Protein AF-A0A7S1V142-F1 (afdb_monomer)

Solvent-accessible surface area (backbone atoms only — not comparable to full-atom values): 8987 Å² total; per-residue (Å²): 120,44,84,56,94,76,16,34,37,65,75,95,58,84,87,87,82,58,68,87,38,78,93,38,34,63,60,44,49,51,44,52,52,50,49,53,52,37,53,50,34,54,76,70,72,46,72,43,40,64,63,57,61,34,65,73,42,47,86,76,32,76,45,72,66,54,48,54,49,43,51,53,52,46,21,34,75,75,52,29,37,60,75,77,53,36,47,30,64,82,76,80,47,69,42,66,42,64,41,32,31,30,50,81,83,43,82,43,58,30,72,74,52,61,57,75,30,41,72,46,69,53,61,63,89,44,54,41,76,78,45,68,85,59,93,73,84,85,89,69,91,48,67,74,59,44,48,67,74,48,103

Organism: NCBI:txid210454

Sequence (151 aa):
QLYVKNRMVLGSKTTTRTFLHVKEARKAAITMRALELLHKVITTNIHITKRDLFYTDVKLFVDQSESDGVLDDLATLIGCTRSNLHVVASDKGLVVGRVQFVEDGDEIDCTRIGIGGKAIPPYTDRIENIRSDAEFILLVEKEAAYLRLAE

Foldseek 3Di:
DDDDPQAQAPVPDDDDADCPDPVCVLLNVLLVLLVVVLVVCVVVVAAEELVRSCVVCCVSNVDSCSSVVSLSVVRHVVGHDSLVSSHFYDFDDFDADFKWWAAQNDIDGRPPPALRHDTDDRNVVRIGDIDGPDPDDDDDPDPVVSSVVRD

pLDDT: mean 87.64, std 7.93, range [52.53, 97.44]

Radius of gyration: 18.93 Å; Cα contacts (8 Å, |Δi|>4): 186; chains: 1; bounding box: 46×36×51 Å

Mean predicted aligned error: 6.36 Å

Nearest PDB structures (foldseek):
  2zbk-assembly2_G  TM=8.115E-01  e=6.823E-07  Saccharolobus shibatae
  8urq-assembly1_A  TM=6.169E-01  e=4.417E-04  Saccharomyces cerevisiae S288C
  8uru-assembly1_A  TM=6.167E-01  e=1.047E-03  Saccharomyces cerevisiae S288C

Structure (mmCIF, N/CA/C/O backbone):
data_AF-A0A7S1V142-F1
#
_entry.id   AF-A0A7S1V142-F1
#
loop_
_atom_site.group_PDB
_atom_site.id
_atom_site.type_symbol
_atom_site.label_atom_id
_atom_site.label_alt_id
_atom_site.label_comp_id
_atom_site.label_asym_id
_atom_site.label_entity_id
_atom_site.label_seq_id
_atom_site.pdbx_PDB_ins_code
_atom_site.Cartn_x
_atom_site.Cartn_y
_atom_site.Cartn_z
_atom_site.occupancy
_atom_site.B_iso_or_equiv
_atom_site.auth_seq_id
_atom_site.auth_comp_id
_atom_site.auth_asym_id
_atom_site.auth_atom_id
_atom_site.pdbx_PDB_model_num
ATOM 1 N N . GLN A 1 1 ? -4.772 2.586 -16.899 1.00 52.53 1 GLN A N 1
ATOM 2 C CA . GLN A 1 1 ? -5.018 1.265 -16.282 1.00 52.53 1 GLN A CA 1
ATOM 3 C C . GLN A 1 1 ? -6.314 1.359 -15.494 1.00 52.53 1 GLN A C 1
ATOM 5 O O . GLN A 1 1 ? -6.637 2.452 -15.041 1.00 52.53 1 GLN A O 1
ATOM 10 N N . LEU A 1 2 ? -7.069 0.268 -15.390 1.00 56.88 2 LEU A N 1
ATOM 11 C CA . LEU A 1 2 ? -8.336 0.200 -14.654 1.00 56.88 2 LEU A CA 1
ATOM 12 C C . LEU A 1 2 ? -8.263 -0.932 -13.624 1.00 56.88 2 LEU A C 1
ATOM 14 O O . LEU A 1 2 ? -7.656 -1.968 -13.896 1.00 56.88 2 LEU A O 1
ATOM 18 N N . TYR A 1 3 ? -8.896 -0.738 -12.468 1.00 58.50 3 TYR A N 1
ATOM 19 C CA . TYR A 1 3 ? -9.128 -1.797 -11.488 1.00 58.50 3 TYR A CA 1
ATOM 20 C C . TYR A 1 3 ? -10.438 -2.503 -11.836 1.00 58.50 3 TYR A C 1
ATOM 22 O O . TYR A 1 3 ? -11.495 -1.875 -11.847 1.00 58.50 3 TYR A O 1
ATOM 30 N N . VAL A 1 4 ? -10.382 -3.798 -12.147 1.00 59.66 4 VAL A N 1
ATOM 31 C CA . VAL A 1 4 ? -11.573 -4.601 -12.464 1.00 59.66 4 VAL A CA 1
ATOM 32 C C . VAL A 1 4 ? -11.454 -5.941 -11.756 1.00 59.66 4 VAL A C 1
ATOM 34 O O . VAL A 1 4 ? -10.517 -6.675 -12.042 1.00 59.66 4 VAL A O 1
ATOM 37 N N . LYS A 1 5 ? -12.406 -6.288 -10.878 1.00 60.75 5 LYS A N 1
ATOM 38 C CA . LYS A 1 5 ? -12.456 -7.593 -10.183 1.00 60.75 5 LYS A CA 1
ATOM 39 C C . LYS A 1 5 ? -11.111 -7.990 -9.534 1.00 60.75 5 LYS A C 1
ATOM 41 O O . LYS A 1 5 ? -10.580 -9.052 -9.839 1.00 60.75 5 LYS A O 1
ATOM 46 N N . ASN A 1 6 ? -10.552 -7.129 -8.678 1.00 71.19 6 ASN A N 1
ATOM 47 C CA . ASN A 1 6 ? -9.292 -7.376 -7.950 1.00 71.19 6 ASN A CA 1
ATOM 48 C C . ASN A 1 6 ? -8.063 -7.648 -8.838 1.00 71.19 6 ASN A C 1
ATOM 50 O O . ASN A 1 6 ? -7.164 -8.392 -8.459 1.00 71.19 6 ASN A O 1
ATOM 54 N N . ARG A 1 7 ? -7.993 -7.029 -10.020 1.00 79.69 7 ARG A N 1
ATOM 55 C CA . ARG A 1 7 ? -6.793 -7.052 -10.863 1.00 79.69 7 ARG A CA 1
ATOM 56 C C . ARG A 1 7 ? -6.608 -5.758 -11.640 1.00 79.69 7 ARG A C 1
ATOM 58 O O . ARG A 1 7 ? -7.583 -5.066 -11.954 1.00 79.69 7 ARG A O 1
ATOM 65 N N . MET A 1 8 ? -5.355 -5.452 -11.962 1.00 81.31 8 MET A N 1
ATOM 66 C CA . MET A 1 8 ? -5.004 -4.361 -12.867 1.00 81.31 8 MET A CA 1
ATOM 67 C C . MET A 1 8 ? -5.148 -4.809 -14.322 1.00 81.31 8 MET A C 1
ATOM 69 O O . MET A 1 8 ? -4.670 -5.874 -14.704 1.00 81.31 8 MET A O 1
ATOM 73 N N . VAL A 1 9 ? -5.822 -4.000 -15.143 1.00 84.56 9 VAL A N 1
ATOM 74 C CA . VAL A 1 9 ? -5.989 -4.263 -16.580 1.00 84.56 9 VAL A CA 1
ATOM 75 C C . VAL A 1 9 ? -5.717 -3.015 -17.426 1.00 84.56 9 VAL A C 1
ATOM 77 O O . VAL A 1 9 ? -5.912 -1.874 -16.991 1.00 84.56 9 VAL A O 1
ATOM 80 N N . LEU A 1 10 ? -5.319 -3.223 -18.685 1.00 82.62 10 LEU A N 1
ATOM 81 C CA . LEU A 1 10 ? -5.148 -2.156 -19.686 1.00 82.62 10 LEU A CA 1
ATOM 82 C C . LEU A 1 10 ? -6.469 -1.727 -20.358 1.00 82.62 10 LEU A C 1
ATOM 84 O O . LEU A 1 10 ? -6.458 -0.904 -21.274 1.00 82.62 10 LEU A O 1
ATOM 88 N N . GLY A 1 11 ? -7.613 -2.254 -19.909 1.00 82.94 11 GLY A N 1
ATOM 89 C CA . GLY A 1 11 ? -8.903 -2.065 -20.577 1.00 82.94 11 GLY A CA 1
ATOM 90 C C . GLY A 1 11 ? -8.968 -2.890 -21.864 1.00 82.94 11 GLY A C 1
ATOM 91 O O . GLY A 1 11 ? -8.715 -4.088 -21.829 1.00 82.94 11 GLY A O 1
ATOM 92 N N . SER A 1 12 ? -9.281 -2.252 -22.994 1.00 82.00 12 SER A N 1
ATOM 93 C CA . SER A 1 12 ? -9.290 -2.875 -24.330 1.00 82.00 12 SER A CA 1
ATOM 94 C C . SER A 1 12 ? -7.932 -2.851 -25.043 1.00 82.00 12 SER A C 1
ATOM 96 O O . SER A 1 12 ? -7.827 -3.295 -26.184 1.00 82.00 12 SER A O 1
ATOM 98 N N . LYS A 1 13 ? -6.894 -2.295 -24.407 1.00 82.94 13 LYS A N 1
ATOM 99 C CA . LYS A 1 13 ? -5.565 -2.141 -25.007 1.00 82.94 13 LYS A CA 1
ATOM 100 C C . LYS A 1 13 ? -4.687 -3.357 -24.719 1.00 82.94 13 LYS A C 1
ATOM 102 O O . LYS A 1 13 ? -4.775 -3.958 -23.652 1.00 82.94 13 LYS A O 1
ATOM 107 N N . THR A 1 14 ? -3.773 -3.651 -25.637 1.00 84.81 14 THR A N 1
ATOM 108 C CA . THR A 1 14 ? -2.730 -4.669 -25.474 1.00 84.81 14 THR A CA 1
ATOM 109 C C . THR A 1 14 ? -1.381 -4.053 -25.821 1.00 84.81 14 THR A C 1
ATOM 111 O O . THR A 1 14 ? -1.280 -3.277 -26.770 1.00 84.81 14 THR A O 1
ATOM 114 N N . THR A 1 15 ? -0.354 -4.399 -25.049 1.00 83.62 15 THR A N 1
ATOM 115 C CA . THR A 1 15 ? 1.030 -3.976 -25.280 1.00 83.62 15 THR A CA 1
ATOM 116 C C . THR A 1 15 ? 1.910 -5.217 -25.301 1.00 83.62 15 THR A C 1
ATOM 118 O O . THR A 1 15 ? 1.805 -6.057 -24.410 1.00 83.62 15 THR A O 1
ATOM 121 N N . THR A 1 16 ? 2.796 -5.320 -26.286 1.00 82.69 16 THR A N 1
ATOM 122 C CA . THR A 1 16 ? 3.765 -6.416 -26.410 1.00 82.69 16 THR A CA 1
ATOM 123 C C . THR A 1 16 ? 5.171 -5.834 -26.384 1.00 82.69 16 THR A C 1
ATOM 125 O O . THR A 1 16 ? 5.400 -4.772 -26.957 1.00 82.69 16 THR A O 1
ATOM 128 N N . ARG A 1 17 ? 6.099 -6.516 -25.708 1.00 77.00 17 ARG A N 1
ATOM 129 C CA . ARG A 1 17 ? 7.524 -6.161 -25.664 1.00 77.00 17 ARG A CA 1
ATOM 130 C C . ARG A 1 17 ? 8.339 -7.344 -26.161 1.00 77.00 17 ARG A C 1
ATOM 132 O O . ARG A 1 17 ? 8.152 -8.462 -25.685 1.00 77.00 17 ARG A O 1
ATOM 139 N N . THR A 1 18 ? 9.238 -7.103 -27.103 1.00 79.06 18 THR A N 1
ATOM 140 C CA . THR A 1 18 ? 10.107 -8.122 -27.689 1.00 79.06 18 THR A CA 1
ATOM 141 C C . THR A 1 18 ? 11.454 -8.114 -26.984 1.00 79.06 18 THR A C 1
ATOM 143 O O . THR A 1 18 ? 12.202 -7.143 -27.060 1.00 79.06 18 THR A O 1
ATOM 146 N N . PHE A 1 19 ? 11.799 -9.226 -26.335 1.00 74.19 19 PHE A N 1
ATOM 147 C CA . PHE A 1 19 ? 13.033 -9.348 -25.551 1.00 74.19 19 PHE A CA 1
ATOM 148 C C . PHE A 1 19 ? 14.308 -9.048 -26.361 1.00 74.19 19 PHE A C 1
ATOM 150 O O . PHE A 1 19 ? 15.218 -8.387 -25.869 1.00 74.19 19 PHE A O 1
ATOM 157 N N . LEU A 1 20 ? 14.358 -9.493 -27.620 1.00 81.19 20 LEU A N 1
ATOM 158 C CA . LEU A 1 20 ? 15.535 -9.372 -28.491 1.00 81.19 20 LEU A CA 1
ATOM 159 C C . LEU A 1 20 ? 15.616 -8.040 -29.252 1.00 81.19 20 LEU A C 1
ATOM 161 O O . LEU A 1 20 ? 16.545 -7.825 -30.029 1.00 81.19 20 LEU A O 1
ATOM 165 N N . HIS A 1 21 ? 14.657 -7.133 -29.060 1.00 84.56 21 HIS A N 1
ATOM 166 C CA . HIS A 1 21 ? 14.682 -5.845 -29.735 1.00 84.56 21 HIS A CA 1
ATOM 167 C C . HIS A 1 21 ? 15.556 -4.856 -28.954 1.00 84.56 21 HIS A C 1
ATOM 169 O O . HIS A 1 21 ? 15.260 -4.514 -27.811 1.00 84.56 21 HIS A O 1
ATOM 175 N N . VAL A 1 22 ? 16.622 -4.345 -29.579 1.00 83.50 22 VAL A N 1
ATOM 176 C CA . VAL A 1 22 ? 17.646 -3.505 -28.921 1.00 83.50 22 VAL A CA 1
ATOM 177 C C . VAL A 1 22 ? 17.046 -2.296 -28.192 1.00 83.50 22 VAL A C 1
ATOM 179 O O . VAL A 1 22 ? 17.467 -1.975 -27.083 1.00 83.50 22 VAL A O 1
ATOM 182 N N . LYS A 1 23 ? 16.015 -1.652 -28.761 1.00 82.88 23 LYS A N 1
ATOM 183 C CA . LYS A 1 23 ? 15.351 -0.499 -28.116 1.00 82.88 23 LYS A CA 1
ATOM 184 C C . LYS A 1 23 ? 14.544 -0.882 -26.868 1.00 82.88 23 LYS A C 1
ATOM 186 O O . LYS A 1 23 ? 14.247 -0.019 -26.050 1.00 82.88 23 LYS A O 1
ATOM 191 N N . GLU A 1 24 ? 14.166 -2.150 -26.730 1.00 84.50 24 GLU A N 1
ATOM 192 C CA . GLU A 1 24 ? 13.372 -2.667 -25.610 1.00 84.50 24 GLU A CA 1
ATOM 193 C C . GLU A 1 24 ? 14.207 -3.457 -24.598 1.00 84.50 24 GLU A C 1
ATOM 195 O O . GLU A 1 24 ? 13.741 -3.670 -23.480 1.00 84.50 24 GLU A O 1
ATOM 200 N N . ALA A 1 25 ? 15.450 -3.816 -24.938 1.00 86.88 25 ALA A N 1
ATOM 201 C CA . ALA A 1 25 ? 16.347 -4.617 -24.106 1.00 86.88 25 ALA A CA 1
ATOM 202 C C . ALA A 1 25 ? 16.473 -4.076 -22.672 1.00 86.88 25 ALA A C 1
ATOM 204 O O . ALA A 1 25 ? 16.374 -4.830 -21.706 1.00 86.88 25 ALA A O 1
ATOM 205 N N . ARG A 1 26 ? 16.595 -2.751 -22.515 1.00 87.25 26 ARG A N 1
ATOM 206 C CA . ARG A 1 26 ? 16.636 -2.108 -21.194 1.00 87.25 26 ARG A CA 1
ATOM 207 C C . ARG A 1 26 ? 15.342 -2.317 -20.400 1.00 87.25 26 ARG A C 1
ATOM 209 O O . ARG A 1 26 ? 15.398 -2.707 -19.239 1.00 87.25 26 ARG A O 1
ATOM 216 N N . LYS A 1 27 ? 14.177 -2.097 -21.017 1.00 87.06 27 LYS A N 1
ATOM 217 C CA . LYS A 1 27 ? 12.872 -2.301 -20.360 1.00 87.06 27 LYS A CA 1
ATOM 218 C C . LYS A 1 27 ? 12.637 -3.770 -20.020 1.00 87.06 27 LYS A C 1
ATOM 220 O O . LYS A 1 27 ? 12.073 -4.068 -18.970 1.00 87.06 27 LYS A O 1
ATOM 225 N N . ALA A 1 28 ? 13.081 -4.681 -20.883 1.00 88.31 28 ALA A N 1
ATOM 226 C CA . ALA A 1 28 ? 13.034 -6.113 -20.625 1.00 88.31 28 ALA A CA 1
ATOM 227 C C . ALA A 1 28 ? 13.910 -6.493 -19.420 1.00 88.31 28 ALA A C 1
ATOM 229 O O . ALA A 1 28 ? 13.441 -7.213 -18.542 1.00 88.31 28 ALA A O 1
ATOM 230 N N . ALA A 1 29 ? 15.126 -5.945 -19.320 1.00 89.88 29 ALA A N 1
ATOM 231 C CA . ALA A 1 29 ? 16.007 -6.148 -18.169 1.00 89.88 29 ALA A CA 1
ATOM 232 C C . ALA A 1 29 ? 15.390 -5.619 -16.861 1.00 89.88 29 ALA A C 1
ATOM 234 O O . ALA A 1 29 ? 15.361 -6.345 -15.872 1.00 89.88 29 ALA A O 1
ATOM 235 N N . ILE A 1 30 ? 14.821 -4.407 -16.871 1.00 90.94 30 ILE A N 1
ATOM 236 C CA . ILE A 1 30 ? 14.081 -3.825 -15.732 1.00 90.94 30 ILE A CA 1
ATOM 237 C C . ILE A 1 30 ? 12.920 -4.742 -15.314 1.00 90.94 30 ILE A C 1
ATOM 239 O O . ILE A 1 30 ? 12.748 -5.022 -14.131 1.00 90.94 30 ILE A O 1
ATOM 243 N N . THR A 1 31 ? 12.149 -5.250 -16.283 1.00 91.75 31 THR A N 1
ATOM 244 C CA . THR A 1 31 ? 11.008 -6.153 -16.033 1.00 91.75 31 THR A CA 1
ATOM 245 C C . THR A 1 31 ? 11.456 -7.464 -15.399 1.00 91.75 31 THR A C 1
ATOM 247 O O . THR A 1 31 ? 10.882 -7.879 -14.396 1.00 91.75 31 THR A O 1
ATOM 250 N N . MET A 1 32 ? 12.503 -8.091 -15.938 1.00 91.31 32 MET A N 1
ATOM 251 C CA . MET A 1 32 ? 13.047 -9.335 -15.391 1.00 91.31 32 MET A CA 1
ATOM 252 C C . MET A 1 32 ? 13.638 -9.135 -13.998 1.00 91.31 32 MET A C 1
ATOM 254 O O . MET A 1 32 ? 13.381 -9.943 -13.110 1.00 91.31 32 MET A O 1
ATOM 258 N N . ARG A 1 33 ? 14.366 -8.034 -13.776 1.00 92.81 33 ARG A N 1
ATOM 259 C CA . ARG A 1 33 ? 14.930 -7.710 -12.464 1.00 92.81 33 ARG A CA 1
ATOM 260 C C . ARG A 1 33 ? 13.842 -7.473 -11.422 1.00 92.81 33 ARG A C 1
ATOM 262 O O . ARG A 1 33 ? 13.926 -8.002 -10.320 1.00 92.81 33 ARG A O 1
ATOM 269 N N . ALA A 1 34 ? 12.810 -6.706 -11.766 1.00 93.00 34 ALA A N 1
ATOM 270 C CA . ALA A 1 34 ? 11.672 -6.501 -10.880 1.00 93.00 34 ALA A CA 1
ATOM 271 C C . ALA A 1 34 ? 10.960 -7.830 -10.583 1.00 93.00 34 ALA A C 1
ATOM 273 O O . ALA A 1 34 ? 10.698 -8.123 -9.422 1.00 93.00 34 ALA A O 1
ATOM 274 N N . LEU A 1 35 ? 10.729 -8.679 -11.589 1.00 93.56 35 LEU A N 1
ATOM 275 C CA . LEU A 1 35 ? 10.108 -9.991 -11.392 1.00 93.56 35 LEU A CA 1
ATOM 276 C C . LEU A 1 35 ? 10.933 -10.908 -10.471 1.00 93.56 35 LEU A C 1
ATOM 278 O O . LEU A 1 35 ? 10.362 -11.552 -9.596 1.00 93.56 35 LEU A O 1
ATOM 282 N N . GLU A 1 36 ? 12.260 -10.936 -10.623 1.00 94.56 36 GLU A N 1
ATOM 283 C CA . GLU A 1 36 ? 13.177 -11.671 -9.739 1.00 94.56 36 GLU A CA 1
ATOM 284 C C . GLU A 1 36 ? 13.048 -11.205 -8.279 1.00 94.56 36 GLU A C 1
ATOM 286 O O . GLU A 1 36 ? 12.916 -12.023 -7.365 1.00 94.56 36 GLU A O 1
ATOM 291 N N . LEU A 1 37 ? 13.049 -9.886 -8.055 1.00 93.00 37 LEU A N 1
ATOM 292 C CA . LEU A 1 37 ? 12.909 -9.293 -6.724 1.00 93.00 37 LEU A CA 1
ATOM 293 C C . LEU A 1 37 ? 11.553 -9.624 -6.098 1.00 93.00 37 LEU A C 1
ATOM 295 O O . LEU A 1 37 ? 11.505 -10.039 -4.942 1.00 93.00 37 LEU A O 1
ATOM 299 N N . LEU A 1 38 ? 10.468 -9.490 -6.865 1.00 93.75 38 LEU A N 1
ATOM 300 C CA . LEU A 1 38 ? 9.120 -9.834 -6.412 1.00 93.75 38 LEU A CA 1
ATOM 301 C C . LEU A 1 38 ? 9.016 -11.318 -6.063 1.00 93.75 38 LEU A C 1
ATOM 303 O O . LEU A 1 38 ? 8.531 -11.661 -4.989 1.00 93.75 38 LEU A O 1
ATOM 307 N N . HIS A 1 39 ? 9.530 -12.197 -6.927 1.00 94.31 39 HIS A N 1
ATOM 308 C CA . HIS A 1 39 ? 9.551 -13.633 -6.672 1.00 94.31 39 HIS A CA 1
ATOM 309 C C . HIS A 1 39 ? 10.277 -13.954 -5.362 1.00 94.31 39 HIS A C 1
ATOM 311 O O . HIS A 1 39 ? 9.771 -14.729 -4.551 1.00 94.31 39 HIS A O 1
ATOM 317 N N . LYS A 1 40 ? 11.438 -13.331 -5.120 1.00 94.50 40 LYS A N 1
ATOM 318 C CA . LYS A 1 40 ? 12.182 -13.491 -3.867 1.00 94.50 40 LYS A CA 1
ATOM 319 C C . LYS A 1 40 ? 11.350 -13.048 -2.663 1.00 94.50 40 LYS A C 1
ATOM 321 O O . LYS A 1 40 ? 11.182 -13.839 -1.744 1.00 94.50 40 LYS A O 1
ATOM 326 N N . VAL A 1 41 ? 10.824 -11.823 -2.685 1.00 93.44 41 VAL A N 1
ATOM 327 C CA . VAL A 1 41 ? 10.068 -11.214 -1.576 1.00 9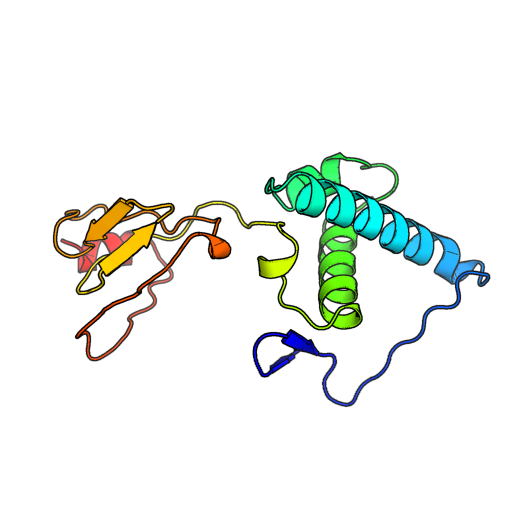3.44 41 VAL A CA 1
ATOM 328 C C . VAL A 1 41 ? 8.832 -12.043 -1.217 1.00 93.44 41 VAL A C 1
ATOM 330 O O . VAL A 1 41 ? 8.645 -12.368 -0.043 1.00 93.44 41 VAL A O 1
ATOM 333 N N . ILE A 1 42 ? 8.065 -12.464 -2.227 1.00 92.19 42 ILE A N 1
ATOM 334 C CA . ILE A 1 42 ? 6.878 -13.314 -2.066 1.00 92.19 42 ILE A CA 1
ATOM 335 C C . ILE A 1 42 ? 7.269 -14.686 -1.503 1.00 92.19 42 ILE A C 1
ATOM 337 O O . ILE A 1 42 ? 6.680 -15.134 -0.525 1.00 92.19 42 ILE A O 1
ATOM 341 N N . THR A 1 43 ? 8.302 -15.335 -2.053 1.00 94.06 43 THR A N 1
ATOM 342 C CA . THR A 1 43 ? 8.753 -16.662 -1.582 1.00 94.06 43 THR A CA 1
ATOM 343 C C . THR A 1 43 ? 9.253 -16.618 -0.136 1.00 94.06 43 THR A C 1
ATOM 345 O O . THR A 1 43 ? 9.057 -17.563 0.621 1.00 94.06 43 THR A O 1
ATOM 348 N N . THR A 1 44 ? 9.888 -15.516 0.269 1.00 94.00 44 THR A N 1
ATOM 349 C CA . THR A 1 44 ? 10.330 -15.302 1.656 1.00 94.00 44 THR A CA 1
ATOM 350 C C . THR A 1 44 ? 9.233 -14.770 2.580 1.00 94.00 44 THR A C 1
ATOM 352 O O . THR A 1 44 ? 9.489 -14.601 3.767 1.00 94.00 44 THR A O 1
ATOM 355 N N . ASN A 1 45 ? 8.037 -14.494 2.053 1.00 89.56 45 ASN A N 1
ATOM 356 C CA . ASN A 1 45 ? 6.910 -13.904 2.772 1.00 89.56 45 ASN A CA 1
ATOM 357 C C . ASN A 1 45 ? 7.255 -12.606 3.533 1.00 89.56 45 ASN A C 1
ATOM 359 O O . ASN A 1 45 ? 6.842 -12.396 4.674 1.00 89.56 45 ASN A O 1
ATOM 363 N N . ILE A 1 46 ? 8.039 -11.731 2.900 1.00 90.69 46 ILE A N 1
ATOM 364 C CA . ILE A 1 46 ? 8.351 -10.394 3.428 1.00 90.69 46 ILE A CA 1
ATOM 365 C C . ILE A 1 46 ? 7.676 -9.329 2.569 1.00 90.69 46 ILE A C 1
ATOM 367 O O . ILE A 1 46 ? 7.175 -9.629 1.489 1.00 90.69 46 ILE A O 1
ATOM 371 N N . HIS A 1 47 ? 7.686 -8.090 3.046 1.00 90.62 47 HIS A N 1
ATOM 372 C CA . HIS A 1 47 ? 7.192 -6.924 2.326 1.00 90.62 47 HIS A CA 1
ATOM 373 C C . HIS A 1 47 ? 8.316 -5.911 2.161 1.00 90.62 47 HIS A C 1
ATOM 375 O O . HIS A 1 47 ? 9.153 -5.759 3.050 1.00 90.62 47 HIS A O 1
ATOM 381 N N . ILE A 1 48 ? 8.326 -5.211 1.031 1.00 91.44 48 ILE A N 1
ATOM 382 C CA . ILE A 1 48 ? 9.285 -4.137 0.763 1.00 91.44 48 ILE A CA 1
ATOM 383 C C . ILE A 1 48 ? 8.555 -2.874 0.328 1.00 91.44 48 ILE A C 1
ATOM 385 O O . ILE A 1 48 ? 7.451 -2.935 -0.213 1.00 91.44 48 ILE A O 1
ATOM 389 N N . THR A 1 49 ? 9.167 -1.710 0.521 1.00 90.06 49 THR A N 1
ATOM 390 C CA . THR A 1 49 ? 8.619 -0.470 -0.028 1.00 90.06 49 THR A CA 1
ATOM 391 C C . THR A 1 49 ? 9.032 -0.286 -1.487 1.00 90.06 49 THR A C 1
ATOM 393 O O . THR A 1 49 ? 10.022 -0.840 -1.972 1.00 90.06 49 THR A O 1
ATOM 396 N N . LYS A 1 50 ? 8.312 0.581 -2.205 1.00 88.50 50 LYS A N 1
ATOM 397 C CA . LYS A 1 50 ? 8.702 1.012 -3.560 1.00 88.50 50 LYS A CA 1
ATOM 398 C C . LYS A 1 50 ? 10.121 1.585 -3.626 1.00 88.50 50 LYS A C 1
ATOM 400 O O . LYS A 1 50 ? 10.804 1.438 -4.637 1.00 88.50 50 LYS A O 1
ATOM 405 N N . ARG A 1 51 ? 10.551 2.268 -2.559 1.00 88.19 51 ARG A N 1
ATOM 406 C CA . ARG A 1 51 ? 11.900 2.833 -2.466 1.00 88.19 51 ARG A CA 1
ATOM 407 C C . ARG A 1 51 ? 12.937 1.744 -2.259 1.00 88.19 51 ARG A C 1
ATOM 409 O O . ARG A 1 51 ? 13.961 1.795 -2.925 1.00 88.19 51 ARG A O 1
ATOM 416 N N . ASP A 1 52 ? 12.656 0.750 -1.422 1.00 89.25 52 ASP A N 1
ATOM 417 C CA . ASP A 1 52 ? 13.564 -0.389 -1.246 1.00 89.25 52 ASP A CA 1
ATOM 418 C C . ASP A 1 52 ? 13.799 -1.0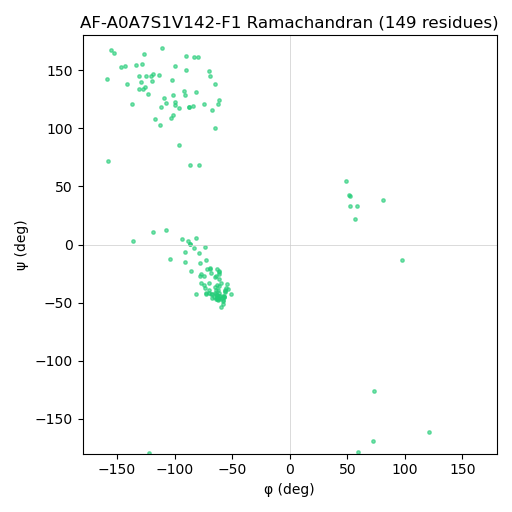91 -2.582 1.00 89.25 52 ASP A C 1
ATOM 420 O O . ASP A 1 52 ? 14.946 -1.332 -2.949 1.00 89.25 52 ASP A O 1
ATOM 424 N N . LEU A 1 53 ? 12.729 -1.313 -3.361 1.00 89.19 53 LEU A N 1
ATOM 425 C CA . LEU A 1 53 ? 12.829 -1.871 -4.710 1.00 89.19 53 LEU A CA 1
ATOM 426 C C . LEU A 1 53 ? 13.711 -1.008 -5.621 1.00 89.19 53 LEU A C 1
ATOM 428 O O . LEU A 1 53 ? 14.623 -1.534 -6.254 1.00 89.19 53 LEU A O 1
ATOM 432 N N . PHE A 1 54 ? 13.483 0.306 -5.658 1.00 89.00 54 PHE A N 1
ATOM 433 C CA . PHE A 1 54 ? 14.298 1.244 -6.437 1.00 89.00 54 PHE A CA 1
ATOM 434 C C . PHE A 1 54 ? 15.786 1.189 -6.044 1.00 89.00 54 PHE A C 1
ATOM 436 O O . PHE A 1 54 ? 16.656 1.107 -6.910 1.00 89.00 54 PHE A O 1
ATOM 443 N N . TYR A 1 55 ? 16.086 1.159 -4.743 1.00 88.25 55 TYR A N 1
ATOM 444 C CA . TYR A 1 55 ? 17.459 1.144 -4.240 1.00 88.25 55 TYR A CA 1
ATOM 445 C C . TYR A 1 55 ? 18.189 -0.190 -4.435 1.00 88.25 55 TYR A C 1
ATOM 447 O O . TYR A 1 55 ? 19.415 -0.217 -4.326 1.00 88.25 55 TYR A O 1
ATOM 455 N N . THR A 1 56 ? 17.490 -1.277 -4.778 1.00 87.38 56 THR A N 1
ATOM 456 C CA . THR A 1 56 ? 18.153 -2.559 -5.077 1.00 87.38 56 THR A CA 1
ATOM 457 C C . THR A 1 56 ? 19.052 -2.511 -6.312 1.00 87.38 56 THR A C 1
ATOM 459 O O . THR A 1 56 ? 19.994 -3.300 -6.395 1.00 87.38 56 THR A O 1
ATOM 462 N N . ASP A 1 57 ? 18.770 -1.621 -7.271 1.00 85.44 57 ASP A N 1
ATOM 463 C CA . ASP A 1 57 ? 19.586 -1.435 -8.472 1.00 85.44 57 ASP A CA 1
ATOM 464 C C . ASP A 1 57 ? 19.362 -0.046 -9.096 1.00 85.44 57 ASP A C 1
ATOM 466 O O . ASP A 1 57 ? 18.759 0.095 -10.156 1.00 85.44 57 ASP A O 1
ATOM 470 N N . VAL A 1 58 ? 19.859 1.005 -8.441 1.00 88.50 58 VAL A N 1
ATOM 471 C CA . VAL A 1 58 ? 19.693 2.413 -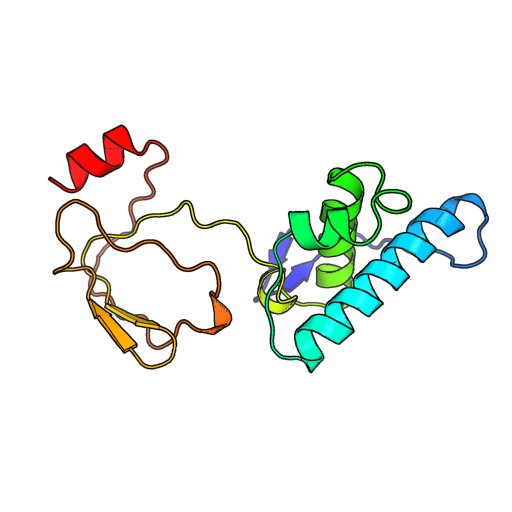8.876 1.00 88.50 58 VAL A CA 1
ATOM 472 C C . VAL A 1 58 ? 20.312 2.694 -10.255 1.00 88.50 58 VAL A C 1
ATOM 474 O O . VAL A 1 58 ? 19.938 3.636 -10.945 1.00 88.50 58 VAL A O 1
ATOM 477 N N . LYS A 1 59 ? 21.283 1.882 -10.692 1.00 88.25 59 LYS A N 1
ATOM 478 C CA . LYS A 1 59 ? 21.857 2.015 -12.041 1.00 88.25 59 LYS A CA 1
ATOM 479 C C . LYS A 1 59 ? 20.886 1.498 -13.097 1.00 88.25 59 LYS A C 1
ATOM 481 O O . LYS A 1 59 ? 20.840 2.031 -14.206 1.00 88.25 59 LYS A O 1
ATOM 486 N N . LEU A 1 60 ? 20.134 0.449 -12.764 1.00 86.94 60 LEU A N 1
ATOM 487 C CA . LEU A 1 60 ? 19.111 -0.103 -13.632 1.00 86.94 60 LEU A CA 1
ATOM 488 C C . LEU A 1 60 ? 17.800 0.682 -13.545 1.00 86.94 60 LEU A C 1
ATOM 490 O O . LEU A 1 60 ? 17.220 0.931 -14.594 1.00 86.94 60 LEU A O 1
ATOM 494 N N . PHE A 1 61 ? 17.352 1.082 -12.358 1.00 85.69 61 PHE A N 1
ATOM 495 C CA . PHE A 1 61 ? 16.187 1.938 -12.131 1.00 85.69 61 PHE A CA 1
ATOM 496 C C . PHE A 1 61 ? 16.679 3.379 -11.987 1.00 85.69 61 PHE A C 1
ATOM 498 O O . PHE A 1 61 ? 16.965 3.828 -10.884 1.00 85.69 61 PHE A O 1
ATOM 505 N N . VAL A 1 62 ? 16.850 4.078 -13.110 1.00 85.62 62 VAL A N 1
ATOM 506 C CA . VAL A 1 62 ? 17.458 5.420 -13.117 1.00 85.62 62 VAL A CA 1
ATOM 507 C C . VAL A 1 62 ? 16.523 6.415 -12.437 1.00 85.62 62 VAL A C 1
ATOM 509 O O . VAL A 1 62 ? 16.953 7.202 -11.596 1.00 85.62 62 VAL A O 1
ATOM 512 N N . ASP A 1 63 ? 15.230 6.308 -12.747 1.00 88.94 63 ASP A N 1
ATOM 513 C CA . ASP A 1 63 ? 14.170 7.125 -12.171 1.00 88.94 63 ASP A CA 1
ATOM 514 C C . ASP A 1 63 ? 13.153 6.259 -11.427 1.00 88.94 63 ASP A C 1
ATOM 516 O O . ASP A 1 63 ? 12.816 5.150 -11.848 1.00 88.94 63 ASP A O 1
ATOM 520 N N . GLN A 1 64 ? 12.578 6.796 -10.347 1.00 83.88 64 GLN A N 1
ATOM 521 C CA . GLN A 1 64 ? 11.530 6.102 -9.588 1.00 83.88 64 GLN A CA 1
ATOM 522 C C . GLN A 1 64 ? 10.278 5.813 -10.441 1.00 83.88 64 GLN A C 1
ATOM 524 O O . GLN A 1 64 ? 9.541 4.867 -10.178 1.00 83.88 64 GLN A O 1
ATOM 529 N N . SER A 1 65 ? 10.056 6.585 -11.508 1.00 88.12 65 SER A N 1
ATOM 530 C CA . SER A 1 65 ? 8.993 6.319 -12.480 1.00 88.12 65 SER A CA 1
ATOM 531 C C . SER A 1 65 ? 9.208 5.012 -13.257 1.00 88.12 65 SER A C 1
ATOM 533 O O . SER A 1 65 ? 8.226 4.390 -13.664 1.00 88.12 65 SER A O 1
ATOM 535 N N . GLU A 1 66 ? 10.456 4.559 -13.439 1.00 86.62 66 GLU A N 1
ATOM 536 C CA . GLU A 1 66 ? 10.758 3.281 -14.093 1.00 86.62 66 GLU A CA 1
ATOM 537 C C . GLU A 1 66 ? 10.397 2.095 -13.192 1.00 86.62 66 GLU A C 1
ATOM 539 O O . GLU A 1 66 ? 9.791 1.132 -13.669 1.00 86.62 66 GLU A O 1
ATOM 544 N N . SER A 1 67 ? 10.719 2.168 -11.894 1.00 87.25 67 SER A N 1
ATOM 545 C CA . SER A 1 67 ? 10.351 1.127 -10.926 1.00 87.25 67 SER A CA 1
ATOM 546 C C . SER A 1 67 ? 8.844 1.108 -10.644 1.00 87.25 67 SER A C 1
ATOM 548 O O . SER A 1 67 ? 8.245 0.037 -10.572 1.00 87.25 67 SER A O 1
ATOM 550 N N . ASP A 1 68 ? 8.197 2.270 -10.560 1.00 88.00 68 ASP A N 1
ATOM 551 C CA . ASP A 1 68 ? 6.740 2.347 -10.415 1.00 88.00 68 ASP A CA 1
ATOM 552 C C . ASP A 1 68 ? 6.012 1.809 -11.655 1.00 88.00 68 ASP A C 1
ATOM 554 O O . ASP A 1 68 ? 5.082 1.010 -11.536 1.00 88.00 68 ASP A O 1
ATOM 558 N N . GLY A 1 69 ? 6.456 2.201 -12.853 1.00 89.56 69 GLY A N 1
ATOM 559 C CA . GLY A 1 69 ? 5.842 1.763 -14.104 1.00 89.56 69 GLY A CA 1
ATOM 560 C C . GLY A 1 69 ? 5.974 0.257 -14.336 1.00 89.56 69 GLY A C 1
ATOM 561 O O . GLY A 1 69 ? 5.019 -0.383 -14.775 1.00 89.56 69 GLY A O 1
ATOM 562 N N . VAL A 1 70 ? 7.128 -0.335 -14.002 1.00 90.81 70 VAL A N 1
ATOM 563 C CA . VAL A 1 70 ? 7.320 -1.781 -14.177 1.00 90.81 70 VAL A CA 1
ATOM 564 C C . VAL A 1 70 ? 6.491 -2.603 -13.191 1.00 90.81 70 VAL A C 1
ATOM 566 O O . VAL A 1 70 ? 5.999 -3.665 -13.564 1.00 90.81 70 VAL A O 1
ATOM 569 N N . LEU A 1 71 ? 6.272 -2.115 -11.966 1.00 91.00 71 LEU A N 1
ATOM 570 C CA . LEU A 1 71 ? 5.382 -2.775 -11.007 1.00 91.00 71 LEU A CA 1
ATOM 571 C C . LEU A 1 71 ? 3.943 -2.841 -11.527 1.00 91.00 71 LEU A C 1
ATOM 573 O O . LEU A 1 71 ? 3.282 -3.868 -11.381 1.00 91.00 71 LEU A O 1
ATOM 577 N N . ASP A 1 72 ? 3.481 -1.785 -12.192 1.00 89.25 72 ASP A N 1
ATOM 578 C CA . ASP A 1 72 ? 2.155 -1.759 -12.812 1.00 89.25 72 ASP A CA 1
ATOM 579 C C . ASP A 1 72 ? 2.034 -2.713 -13.991 1.00 89.25 72 ASP A C 1
ATOM 581 O O . ASP A 1 72 ? 1.022 -3.408 -14.137 1.00 89.25 72 ASP A O 1
ATOM 585 N N . ASP A 1 73 ? 3.065 -2.741 -14.835 1.00 90.12 73 ASP A N 1
ATOM 586 C CA . ASP A 1 73 ? 3.145 -3.667 -15.958 1.00 90.12 73 ASP A CA 1
ATOM 587 C C . ASP A 1 73 ? 3.114 -5.114 -15.456 1.00 90.12 73 ASP A C 1
ATOM 589 O O . ASP A 1 73 ? 2.374 -5.929 -16.000 1.00 90.12 73 ASP A O 1
ATOM 593 N N . LEU A 1 74 ? 3.864 -5.427 -14.394 1.00 92.00 74 LEU A N 1
ATOM 594 C CA . LEU A 1 74 ? 3.920 -6.762 -13.798 1.00 92.00 74 LEU A CA 1
ATOM 595 C C . LEU A 1 74 ? 2.598 -7.160 -13.137 1.00 92.00 74 LEU A C 1
ATOM 597 O O . LEU A 1 74 ? 2.106 -8.253 -13.408 1.00 92.00 74 LEU A O 1
ATOM 601 N N . ALA A 1 75 ? 1.977 -6.280 -12.345 1.00 91.06 75 ALA A N 1
ATOM 602 C CA . ALA A 1 75 ? 0.653 -6.534 -11.770 1.00 91.06 75 ALA A CA 1
ATOM 603 C C . ALA A 1 75 ? -0.382 -6.835 -12.865 1.00 91.06 75 ALA A C 1
ATOM 605 O O . ALA A 1 75 ? -1.193 -7.754 -12.747 1.00 91.06 75 ALA A O 1
ATOM 606 N N . THR A 1 76 ? -0.312 -6.091 -13.969 1.00 90.12 76 THR A N 1
ATOM 607 C CA . THR A 1 76 ? -1.193 -6.273 -15.123 1.00 90.12 76 THR A CA 1
ATOM 608 C C . THR A 1 76 ? -0.896 -7.563 -15.891 1.00 90.12 76 THR A C 1
ATOM 610 O O . THR A 1 76 ? -1.825 -8.257 -16.297 1.00 90.12 76 THR A O 1
ATOM 613 N N . LEU A 1 77 ? 0.384 -7.896 -16.081 1.00 90.00 77 LEU A N 1
ATOM 614 C CA . LEU A 1 77 ? 0.840 -9.107 -16.769 1.00 90.00 77 LEU A CA 1
ATOM 615 C C . LEU A 1 77 ? 0.429 -10.375 -16.012 1.00 90.00 77 LEU A C 1
ATOM 617 O O . LEU A 1 77 ? -0.015 -11.339 -16.628 1.00 90.00 77 LEU A O 1
ATOM 621 N N . ILE A 1 78 ? 0.569 -10.359 -14.686 1.00 90.38 78 ILE A N 1
ATOM 622 C CA . ILE A 1 78 ? 0.214 -11.470 -13.793 1.00 90.38 78 ILE A CA 1
ATOM 623 C C . ILE A 1 78 ? -1.306 -11.525 -13.567 1.00 90.38 78 ILE A C 1
ATOM 625 O O . ILE A 1 78 ? -1.866 -12.592 -13.327 1.00 90.38 78 ILE A O 1
ATOM 629 N N . GLY A 1 79 ? -1.993 -10.386 -13.680 1.00 88.81 79 GLY A N 1
ATOM 630 C CA . GLY A 1 79 ? -3.432 -10.282 -13.463 1.00 88.81 79 GLY A CA 1
ATOM 631 C C . GLY A 1 79 ? -3.808 -10.187 -11.985 1.00 88.81 79 GLY A C 1
ATOM 632 O O . GLY A 1 79 ? -4.822 -10.752 -11.584 1.00 88.81 79 GLY A O 1
ATOM 633 N N . CYS A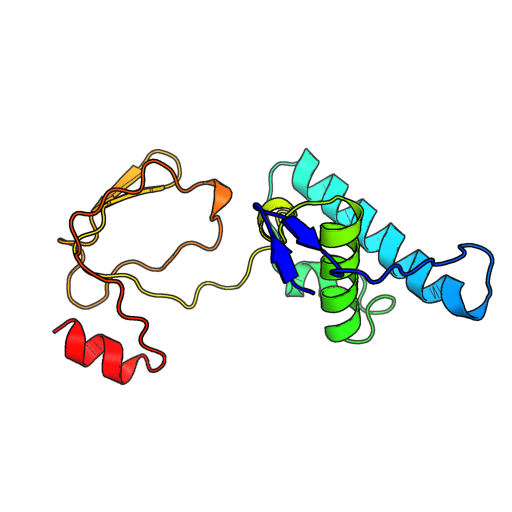 1 80 ? -3.017 -9.463 -11.192 1.00 89.31 80 CYS A N 1
ATOM 634 C CA . CYS A 1 80 ? -3.251 -9.213 -9.770 1.00 89.31 80 CYS A CA 1
ATOM 635 C C . CYS A 1 80 ? -3.329 -7.705 -9.460 1.00 89.31 80 CYS A C 1
ATOM 637 O O . CYS A 1 80 ? -3.275 -6.855 -10.357 1.00 89.31 80 CYS A O 1
ATOM 639 N N . THR A 1 81 ? -3.528 -7.353 -8.189 1.00 85.25 81 THR A N 1
ATOM 640 C CA . THR A 1 81 ? -3.374 -5.967 -7.719 1.00 85.25 81 THR A CA 1
ATOM 641 C C . THR A 1 81 ? -1.941 -5.707 -7.256 1.00 85.25 81 THR A C 1
ATOM 643 O O . THR A 1 81 ? -1.210 -6.642 -6.934 1.00 85.25 81 THR A O 1
ATOM 646 N N . ARG A 1 82 ? -1.544 -4.431 -7.146 1.00 82.75 82 ARG A N 1
ATOM 647 C CA . ARG A 1 82 ? -0.234 -4.059 -6.578 1.00 82.75 82 ARG A CA 1
ATOM 648 C C . ARG A 1 82 ? -0.020 -4.627 -5.175 1.00 82.75 82 ARG A C 1
ATOM 650 O O . ARG A 1 82 ? 1.083 -5.063 -4.870 1.00 82.75 82 ARG A O 1
ATOM 657 N N . SER A 1 83 ? -1.071 -4.661 -4.355 1.00 80.06 83 SER A N 1
ATOM 658 C CA . SER A 1 83 ? -1.009 -5.193 -2.990 1.00 80.06 83 SER A CA 1
ATOM 659 C C . SER A 1 83 ? -0.620 -6.672 -2.957 1.00 80.06 83 SER A C 1
ATOM 661 O O . SER A 1 83 ? -0.012 -7.118 -1.996 1.00 80.06 83 SER A O 1
ATOM 663 N N . ASN A 1 84 ? -0.885 -7.432 -4.027 1.00 85.62 84 ASN A N 1
ATOM 664 C CA . ASN A 1 84 ? -0.478 -8.837 -4.118 1.00 85.62 84 ASN A CA 1
ATOM 665 C C . ASN A 1 84 ? 1.003 -9.027 -4.480 1.00 85.62 84 ASN A C 1
ATOM 667 O O . ASN A 1 84 ? 1.485 -10.154 -4.477 1.00 85.62 84 ASN A O 1
ATOM 671 N N . LEU A 1 85 ? 1.728 -7.955 -4.813 1.00 90.38 85 LEU A N 1
ATOM 672 C CA . LEU A 1 85 ? 3.150 -8.022 -5.152 1.00 90.38 85 LEU A CA 1
ATOM 673 C C . LEU A 1 85 ? 4.062 -7.900 -3.923 1.00 90.38 85 LEU A C 1
ATOM 675 O O . LEU A 1 85 ? 5.275 -7.833 -4.085 1.00 90.38 85 LEU A O 1
ATOM 679 N N . HIS A 1 86 ? 3.504 -7.815 -2.710 1.00 90.00 86 HIS A N 1
ATOM 680 C CA . HIS A 1 86 ? 4.256 -7.567 -1.473 1.00 90.00 86 HIS A CA 1
ATOM 681 C C . HIS A 1 86 ? 5.091 -6.266 -1.510 1.00 90.00 86 HIS A C 1
ATOM 683 O O . HIS A 1 86 ? 6.049 -6.088 -0.752 1.00 90.00 86 HIS A O 1
ATOM 689 N N . VAL A 1 87 ? 4.717 -5.331 -2.391 1.00 89.50 87 VAL A N 1
ATOM 690 C CA . VAL A 1 87 ? 5.289 -3.985 -2.448 1.00 89.50 87 VAL A CA 1
ATOM 691 C C . VAL A 1 87 ? 4.302 -3.016 -1.828 1.00 89.50 87 VAL A C 1
ATOM 693 O O . VAL A 1 87 ? 3.256 -2.720 -2.408 1.00 89.50 87 VAL A O 1
ATOM 696 N N . VAL A 1 88 ? 4.646 -2.509 -0.651 1.00 88.25 88 VAL A N 1
ATOM 697 C CA . VAL A 1 88 ? 3.753 -1.673 0.147 1.00 88.25 88 VAL A CA 1
ATOM 698 C C . VAL A 1 88 ? 4.069 -0.187 0.005 1.00 88.25 88 VAL A C 1
ATOM 700 O O . VAL A 1 88 ? 5.190 0.229 -0.315 1.00 88.25 88 VAL A O 1
ATOM 703 N N . ALA A 1 89 ? 3.043 0.635 0.219 1.00 77.31 89 ALA A N 1
ATOM 704 C CA . ALA A 1 89 ? 3.209 2.072 0.393 1.00 77.31 89 ALA A CA 1
ATOM 705 C C . ALA A 1 89 ? 3.659 2.381 1.828 1.00 77.31 89 ALA A C 1
ATOM 707 O O . ALA A 1 89 ? 3.492 1.560 2.725 1.00 77.31 89 ALA A O 1
ATOM 708 N N . SER A 1 90 ? 4.222 3.570 2.044 1.00 70.75 90 SER A N 1
ATOM 709 C CA . SER A 1 90 ? 4.471 4.053 3.401 1.00 70.75 90 SER A CA 1
ATOM 710 C C . SER A 1 90 ? 3.166 4.397 4.126 1.00 70.75 90 SER A C 1
ATOM 712 O O . SER A 1 90 ? 2.175 4.806 3.516 1.00 70.75 90 SER A O 1
ATOM 714 N N . ASP A 1 91 ? 3.204 4.226 5.439 1.00 65.31 91 ASP A N 1
ATOM 715 C CA . ASP A 1 91 ? 2.166 4.476 6.432 1.00 65.31 91 ASP A CA 1
ATOM 716 C C . ASP A 1 91 ? 1.821 5.967 6.536 1.00 65.31 91 ASP A C 1
ATOM 718 O O . ASP A 1 91 ? 2.536 6.763 7.138 1.00 65.31 91 ASP A O 1
ATOM 722 N N . LYS A 1 92 ? 0.718 6.386 5.909 1.00 70.88 92 LYS A N 1
ATOM 723 C CA . LYS A 1 92 ? 0.274 7.794 5.979 1.00 70.88 92 LYS A CA 1
ATOM 724 C C . LYS A 1 92 ? -1.220 7.992 6.210 1.00 70.88 92 LYS A C 1
ATOM 726 O O . LYS A 1 92 ? -1.685 9.126 6.185 1.00 70.88 92 LYS A O 1
ATOM 731 N N . GLY A 1 93 ? -1.980 6.917 6.393 1.00 87.44 93 GLY A N 1
ATOM 732 C CA . GLY A 1 93 ? -3.420 6.995 6.632 1.00 87.44 93 GLY A CA 1
ATOM 733 C C . GLY A 1 93 ? -3.759 6.797 8.103 1.00 87.44 93 GLY A C 1
ATOM 734 O O . GLY A 1 93 ? -3.163 5.943 8.753 1.00 87.44 93 GLY A 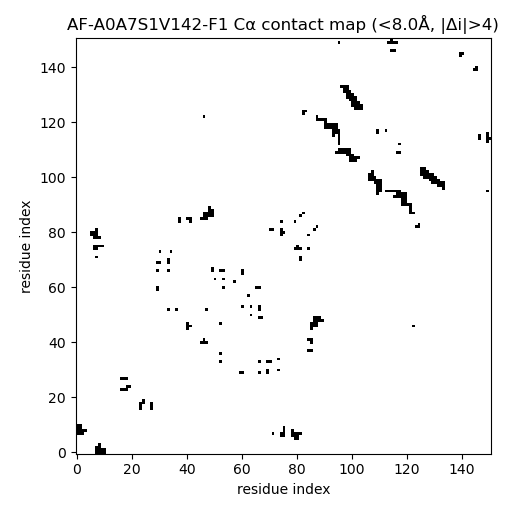O 1
ATOM 735 N N . LEU A 1 94 ? -4.745 7.542 8.598 1.00 91.56 94 LEU A N 1
ATOM 736 C CA . LEU A 1 94 ? -5.380 7.314 9.895 1.00 91.56 94 LEU A CA 1
ATOM 737 C C . LEU A 1 94 ? -6.836 6.893 9.676 1.00 91.56 94 LEU A C 1
ATOM 739 O O . LEU A 1 94 ? -7.485 7.355 8.735 1.00 91.56 94 LEU A O 1
ATOM 743 N N . VAL A 1 95 ? -7.344 6.020 10.542 1.00 92.88 95 VAL A N 1
ATOM 744 C CA . VAL A 1 95 ? -8.745 5.597 10.566 1.00 92.88 95 VAL A CA 1
ATOM 745 C C . VAL A 1 95 ? -9.312 5.700 11.980 1.00 92.88 95 VAL A C 1
ATOM 747 O O . VAL A 1 95 ? -8.698 5.263 12.953 1.00 92.88 95 VAL A O 1
ATOM 750 N N . VAL A 1 96 ? -10.505 6.278 12.087 1.00 93.88 96 VAL A N 1
ATOM 751 C CA . VAL A 1 96 ? -11.296 6.372 13.318 1.00 93.88 96 VAL A CA 1
ATOM 752 C C . VAL A 1 96 ? -12.771 6.203 12.970 1.00 93.88 96 VAL A C 1
ATOM 754 O O . VAL A 1 96 ? -13.188 6.492 11.847 1.00 93.88 96 VAL A O 1
ATOM 757 N N . GLY A 1 97 ? -13.561 5.729 13.928 1.00 93.88 97 GLY A N 1
ATOM 758 C CA . GLY A 1 97 ? -15.007 5.592 13.789 1.00 93.88 97 GLY A CA 1
ATOM 759 C C . GLY A 1 97 ? -15.470 4.155 13.979 1.00 93.88 97 GLY A C 1
ATOM 760 O O . GLY A 1 97 ? -14.773 3.331 14.568 1.00 93.88 97 GLY A O 1
ATOM 761 N N . ARG A 1 98 ? -16.679 3.858 13.494 1.00 95.19 98 ARG A N 1
ATOM 762 C CA . ARG A 1 98 ? -17.341 2.564 13.703 1.00 95.19 98 ARG A CA 1
ATOM 763 C C . ARG A 1 98 ? -16.797 1.479 12.777 1.00 95.19 98 ARG A C 1
ATOM 765 O O . ARG A 1 98 ? -17.486 1.042 11.862 1.00 95.19 98 ARG A O 1
ATOM 772 N N . VAL A 1 99 ? -15.549 1.071 12.981 1.00 95.75 99 VAL A N 1
ATOM 773 C CA . VAL A 1 99 ? -14.912 -0.022 12.239 1.00 95.75 99 VAL A CA 1
ATOM 774 C C . VAL A 1 99 ? -14.028 -0.854 13.159 1.00 95.75 99 VAL A C 1
ATOM 776 O O . VAL A 1 99 ? -13.313 -0.326 14.008 1.00 95.75 99 VAL A O 1
ATOM 779 N N . GLN A 1 100 ? -14.101 -2.164 12.979 1.00 96.00 100 GLN A N 1
ATOM 780 C CA . GLN A 1 100 ? -13.310 -3.165 13.679 1.00 96.00 100 GLN A CA 1
ATOM 781 C C . GLN A 1 100 ? -12.708 -4.118 12.647 1.00 96.00 100 GLN A C 1
ATOM 783 O O . GLN A 1 100 ? -13.341 -4.393 11.627 1.00 96.00 100 GLN A O 1
ATOM 788 N N . PHE A 1 101 ? -11.500 -4.616 12.876 1.00 95.56 101 PHE A N 1
ATOM 789 C CA . PHE A 1 101 ? -10.847 -5.588 11.996 1.00 95.56 101 PHE A CA 1
ATOM 790 C C . PHE A 1 101 ? -9.816 -6.409 12.768 1.00 95.56 101 PHE A C 1
ATOM 792 O O . PHE A 1 101 ? -9.462 -6.062 13.889 1.00 95.56 101 PHE A O 1
ATOM 799 N N . VAL A 1 102 ? -9.337 -7.494 12.168 1.00 95.38 102 VAL A N 1
ATOM 800 C CA . VAL A 1 102 ? -8.219 -8.284 12.688 1.00 95.38 102 VAL A CA 1
ATOM 801 C C . VAL A 1 102 ? -6.960 -7.915 11.909 1.00 95.38 102 VAL A C 1
ATOM 803 O O . VAL A 1 102 ? -6.986 -7.918 10.680 1.00 95.38 102 VAL A O 1
ATOM 806 N N . GLU A 1 103 ? -5.879 -7.587 12.609 1.00 93.06 103 GLU A N 1
ATOM 807 C CA . GLU A 1 103 ? -4.553 -7.303 12.052 1.00 93.06 103 GLU A CA 1
ATOM 808 C C . GLU A 1 103 ? -3.562 -8.340 12.581 1.00 93.06 103 GLU A C 1
ATOM 810 O O . GLU A 1 103 ? -3.224 -8.318 13.757 1.00 93.06 103 GLU A O 1
ATOM 815 N N . ASP A 1 104 ? -3.117 -9.266 11.728 1.00 91.19 104 ASP A N 1
ATOM 816 C CA . ASP A 1 104 ? -2.138 -10.312 12.096 1.00 91.19 104 ASP A CA 1
ATOM 817 C C . ASP A 1 104 ? -2.527 -11.125 13.357 1.00 91.19 104 ASP A C 1
ATOM 819 O O . ASP A 1 104 ? -1.685 -11.554 14.143 1.00 91.19 104 ASP A O 1
ATOM 823 N N . GLY A 1 105 ? -3.836 -11.328 13.554 1.00 93.06 105 GLY A N 1
ATOM 824 C CA . GLY A 1 105 ? -4.413 -12.033 14.704 1.00 93.06 105 GLY A CA 1
ATOM 825 C C . GLY A 1 105 ? -4.916 -11.131 15.836 1.00 93.06 105 GLY A C 1
ATOM 826 O O . GLY A 1 105 ? -5.688 -11.606 16.669 1.00 93.06 105 GLY A O 1
ATOM 827 N N . ASP A 1 106 ? -4.568 -9.843 15.837 1.00 93.81 106 ASP A N 1
ATOM 828 C CA . ASP A 1 106 ? -4.997 -8.890 16.860 1.00 93.81 106 ASP A CA 1
ATOM 829 C C . ASP A 1 106 ? -6.311 -8.197 16.473 1.00 93.81 106 ASP A C 1
ATOM 831 O O . ASP A 1 106 ? -6.438 -7.630 15.387 1.00 93.81 106 ASP A O 1
ATOM 835 N N . GLU A 1 107 ? -7.303 -8.203 17.369 1.00 94.81 107 GLU A N 1
ATOM 836 C CA . GLU A 1 107 ? -8.542 -7.443 17.171 1.00 94.81 107 GLU A CA 1
ATOM 837 C C . GLU A 1 107 ? -8.309 -5.944 17.401 1.00 94.81 107 GLU A C 1
ATOM 839 O O . GLU A 1 107 ? -7.946 -5.497 18.491 1.00 94.81 107 GLU A O 1
ATOM 844 N N . ILE A 1 108 ? -8.578 -5.153 16.367 1.00 94.44 108 ILE A N 1
ATOM 845 C CA . ILE A 1 108 ? -8.482 -3.699 16.373 1.00 94.44 108 ILE A CA 1
ATOM 846 C C . ILE A 1 108 ? -9.889 -3.105 16.361 1.00 94.44 108 ILE A C 1
ATOM 848 O O . ILE A 1 108 ? -10.658 -3.327 15.428 1.00 94.44 108 ILE A O 1
ATOM 852 N N . ASP A 1 109 ? -10.209 -2.300 17.377 1.00 94.94 109 ASP A N 1
ATOM 853 C CA . ASP A 1 109 ? -11.474 -1.566 17.484 1.00 94.94 109 ASP A CA 1
ATOM 854 C C . ASP A 1 109 ? -11.248 -0.055 17.374 1.00 94.94 109 ASP A C 1
ATOM 856 O O . ASP A 1 109 ? -10.849 0.597 18.341 1.00 94.94 109 ASP A O 1
ATOM 860 N N . CYS A 1 110 ? -11.549 0.523 16.206 1.00 94.38 110 CYS A N 1
ATOM 861 C CA . CYS A 1 110 ? -11.350 1.947 15.931 1.00 94.38 110 CYS A CA 1
ATOM 862 C C . CYS A 1 110 ? -12.354 2.882 16.618 1.00 94.38 110 CYS A C 1
ATOM 864 O O . CYS A 1 110 ? -12.194 4.101 16.517 1.00 94.38 110 CYS A O 1
ATOM 866 N N . THR A 1 111 ? -13.336 2.359 17.360 1.00 91.50 111 THR A N 1
ATOM 867 C CA . THR A 1 111 ? -14.248 3.187 18.168 1.00 91.50 111 THR A CA 1
ATOM 868 C C . THR A 1 111 ? -13.612 3.659 19.476 1.00 91.50 111 THR A C 1
ATOM 870 O O . THR A 1 111 ? -14.106 4.596 20.100 1.00 91.50 111 THR A O 1
ATOM 873 N N . ARG A 1 112 ? -12.501 3.033 19.898 1.00 85.94 112 ARG A N 1
ATOM 874 C CA . ARG A 1 112 ? -11.894 3.225 21.229 1.00 85.94 112 ARG A CA 1
ATOM 875 C C . ARG A 1 112 ? -10.469 3.786 21.204 1.00 85.94 112 ARG A C 1
ATOM 877 O O . ARG A 1 112 ? -9.802 3.783 22.234 1.00 85.94 112 ARG A O 1
ATOM 884 N N . ILE A 1 113 ? -9.993 4.258 20.052 1.00 83.75 113 ILE A N 1
ATOM 885 C CA . ILE A 1 113 ? -8.579 4.634 19.840 1.00 83.75 113 ILE A CA 1
ATOM 886 C C . ILE A 1 113 ? -8.307 6.118 20.164 1.00 83.75 113 ILE A C 1
ATOM 888 O O . ILE A 1 113 ? -7.160 6.555 20.231 1.00 83.75 113 ILE A O 1
ATOM 892 N N . GLY A 1 114 ? -9.356 6.892 20.461 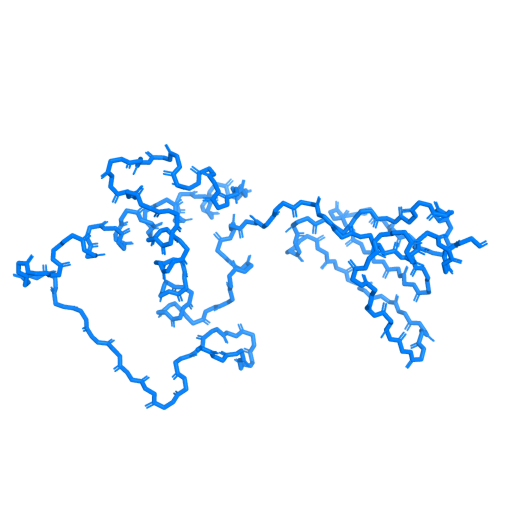1.00 83.12 114 GLY A N 1
ATOM 893 C CA . GLY A 1 114 ? -9.256 8.325 20.741 1.00 83.12 114 GLY A CA 1
ATOM 894 C C . GLY A 1 114 ? -8.966 9.157 19.486 1.00 83.12 114 GLY A C 1
ATOM 895 O O . GLY A 1 114 ? -9.015 8.654 18.365 1.00 83.12 114 GLY A O 1
ATOM 896 N N . ILE A 1 115 ? -8.642 10.437 19.690 1.00 80.88 115 ILE A N 1
ATOM 897 C CA . ILE A 1 115 ? -8.530 11.466 18.633 1.00 80.88 115 ILE A CA 1
ATOM 898 C C . ILE A 1 115 ? -7.440 11.129 17.597 1.00 80.88 115 ILE A C 1
ATOM 900 O O . ILE A 1 115 ? -7.543 11.482 16.425 1.00 80.88 115 ILE A O 1
ATOM 904 N N . GLY A 1 116 ? -6.393 10.408 18.012 1.00 83.50 116 GLY A N 1
ATOM 905 C CA . GLY A 1 116 ? -5.302 10.007 17.121 1.00 83.50 116 GLY A CA 1
ATOM 906 C C . GLY A 1 116 ? -5.709 8.976 16.064 1.00 83.50 116 GLY A C 1
ATOM 907 O O . GLY A 1 116 ? -5.098 8.930 15.000 1.00 83.50 116 GLY A O 1
ATOM 908 N N . GLY A 1 117 ? -6.756 8.182 16.313 1.00 90.38 117 GLY A N 1
ATOM 909 C CA . GLY A 1 117 ? -7.141 7.061 15.453 1.00 90.38 117 GLY A CA 1
ATOM 910 C C . GLY A 1 117 ? -6.047 5.997 15.287 1.00 90.38 117 GLY A C 1
ATOM 911 O O . GLY A 1 117 ? -4.966 6.058 15.875 1.00 90.38 117 GLY A O 1
ATOM 912 N N . LYS A 1 118 ? -6.343 4.971 14.488 1.00 91.38 118 LYS A N 1
ATOM 913 C CA . LYS A 1 118 ? -5.400 3.901 14.141 1.00 91.38 118 LYS A CA 1
ATOM 914 C C . LYS A 1 118 ? -4.662 4.257 12.863 1.00 91.38 118 LYS A C 1
ATOM 916 O O . LYS A 1 118 ? -5.292 4.579 11.860 1.00 91.38 118 LYS A O 1
ATOM 921 N N . ALA A 1 119 ? -3.342 4.108 12.863 1.00 90.94 119 ALA A N 1
ATOM 922 C CA . ALA A 1 119 ? -2.576 4.098 11.623 1.00 90.94 119 ALA A CA 1
ATOM 923 C C . ALA A 1 119 ? -3.014 2.921 10.741 1.00 90.94 119 ALA A C 1
ATOM 925 O O . ALA A 1 119 ? -2.995 1.766 11.183 1.00 90.94 119 ALA A O 1
ATOM 926 N N . ILE A 1 120 ? -3.408 3.225 9.504 1.00 89.38 120 ILE A N 1
ATOM 927 C CA . ILE A 1 120 ? -3.770 2.227 8.500 1.00 89.38 120 ILE A CA 1
ATOM 928 C C . ILE A 1 120 ? -2.495 1.460 8.142 1.00 89.38 120 ILE A C 1
ATOM 930 O O . ILE A 1 120 ? -1.553 2.066 7.616 1.00 89.38 120 ILE A O 1
ATOM 934 N N . PRO A 1 121 ? -2.439 0.150 8.428 1.00 84.81 121 PRO A N 1
ATOM 935 C CA . PRO A 1 121 ? -1.235 -0.615 8.191 1.00 84.81 121 PRO A CA 1
ATOM 936 C C . PRO A 1 121 ? -0.981 -0.786 6.690 1.00 84.81 121 PRO A C 1
ATOM 938 O O . PRO A 1 121 ? -1.921 -0.931 5.903 1.00 84.81 121 PRO A O 1
ATOM 941 N N . PRO A 1 122 ? 0.294 -0.798 6.273 1.00 83.50 122 PRO A N 1
ATOM 942 C CA . PRO A 1 122 ? 0.660 -0.980 4.873 1.00 83.50 122 PRO A CA 1
ATOM 943 C C . PRO A 1 122 ? 0.436 -2.424 4.383 1.00 83.50 122 PRO A C 1
ATOM 945 O O . PRO A 1 122 ? 0.303 -2.648 3.179 1.00 83.50 122 PRO A O 1
ATOM 948 N N . TYR A 1 123 ? 0.372 -3.390 5.306 1.00 86.50 123 TYR A N 1
ATOM 949 C CA . TYR A 1 123 ? 0.203 -4.825 5.052 1.00 86.50 123 TYR A CA 1
ATOM 950 C C . TYR A 1 123 ? -1.281 -5.196 4.942 1.00 86.50 123 TYR A C 1
ATOM 952 O O . TYR A 1 123 ? -1.857 -5.834 5.820 1.00 86.50 123 TYR A O 1
ATOM 960 N N . THR A 1 124 ? -1.938 -4.738 3.875 1.00 82.81 124 THR A N 1
ATOM 961 C CA . THR A 1 124 ? -3.385 -4.950 3.679 1.00 82.81 124 THR A CA 1
ATOM 962 C C . THR A 1 124 ? -3.780 -6.422 3.543 1.00 82.81 124 THR A C 1
ATOM 964 O O . THR A 1 124 ? -4.938 -6.766 3.736 1.00 82.81 124 THR A O 1
ATOM 967 N N . ASP A 1 125 ? -2.830 -7.282 3.186 1.00 84.06 125 ASP A N 1
ATOM 968 C CA . ASP A 1 125 ? -2.962 -8.739 3.125 1.00 84.06 125 ASP A CA 1
ATOM 969 C C . ASP A 1 125 ? -3.099 -9.395 4.509 1.00 84.06 125 ASP A C 1
ATOM 971 O O . ASP A 1 125 ? -3.619 -10.501 4.596 1.00 84.06 125 ASP A O 1
ATOM 975 N N . ARG A 1 126 ? -2.688 -8.703 5.580 1.00 88.50 126 ARG A N 1
ATOM 976 C CA . ARG A 1 126 ? -2.815 -9.156 6.977 1.00 88.50 126 ARG A CA 1
ATOM 977 C C . ARG A 1 126 ? -4.084 -8.666 7.668 1.00 88.50 126 ARG A C 1
ATOM 979 O O . ARG A 1 126 ? -4.229 -8.848 8.876 1.00 88.50 126 ARG A O 1
ATOM 986 N N . ILE A 1 127 ? -4.962 -7.993 6.923 1.00 91.19 127 ILE A N 1
ATOM 987 C CA . ILE A 1 127 ? -6.205 -7.434 7.445 1.00 91.19 127 ILE A CA 1
ATOM 988 C C . ILE A 1 127 ? -7.358 -8.360 7.105 1.00 91.19 127 ILE A C 1
ATOM 990 O O . ILE A 1 127 ? -7.680 -8.589 5.939 1.00 91.19 127 ILE A O 1
ATOM 994 N N . GLU A 1 128 ? -8.019 -8.845 8.144 1.00 93.44 128 GLU A N 1
ATOM 995 C CA . GLU A 1 128 ? -9.126 -9.782 8.042 1.00 93.44 128 GLU A CA 1
ATOM 996 C C . GLU A 1 128 ? -10.356 -9.261 8.788 1.00 93.44 128 GLU A C 1
ATOM 998 O O . GLU A 1 128 ? -10.279 -8.362 9.625 1.00 93.44 128 GLU A O 1
ATOM 1003 N N . ASN A 1 129 ? -11.521 -9.846 8.495 1.00 95.00 129 ASN A N 1
ATOM 1004 C CA . ASN A 1 129 ? -12.744 -9.660 9.281 1.00 95.00 129 ASN A CA 1
ATOM 1005 C C . ASN A 1 129 ? -13.133 -8.191 9.538 1.00 95.00 129 ASN A C 1
ATOM 1007 O O . ASN A 1 129 ? -13.551 -7.851 10.644 1.00 95.00 129 ASN A O 1
ATOM 1011 N N . ILE A 1 130 ? -13.033 -7.329 8.520 1.00 95.19 130 ILE A N 1
ATOM 1012 C CA . ILE A 1 130 ? -13.491 -5.938 8.622 1.00 95.19 130 ILE A CA 1
ATOM 1013 C C . ILE A 1 130 ? -15.004 -5.921 8.888 1.00 95.19 130 ILE A C 1
ATOM 1015 O O . ILE A 1 130 ? -15.795 -6.434 8.094 1.00 95.19 130 ILE A O 1
ATOM 1019 N N . ARG A 1 131 ? -15.405 -5.318 10.006 1.00 96.31 131 ARG A N 1
ATOM 1020 C CA . ARG A 1 131 ? -16.787 -5.167 10.472 1.00 96.31 131 ARG A CA 1
ATOM 1021 C C . ARG A 1 131 ? -17.075 -3.695 10.727 1.00 96.31 131 ARG A C 1
ATOM 1023 O O . ARG A 1 131 ? -16.260 -2.985 11.308 1.00 96.31 131 ARG A O 1
ATOM 1030 N N . SER A 1 132 ? -18.235 -3.231 10.284 1.00 96.81 132 SER A N 1
ATOM 1031 C CA . SER A 1 132 ? -18.675 -1.850 10.466 1.00 96.81 132 SER A CA 1
ATOM 1032 C C . SER A 1 132 ? -20.191 -1.769 10.334 1.00 96.81 132 SER A C 1
ATOM 1034 O O . SER A 1 132 ? -20.776 -2.449 9.492 1.00 96.81 132 SER A O 1
ATOM 1036 N N . ASP A 1 133 ? -20.811 -0.926 11.151 1.00 96.62 133 ASP A N 1
ATOM 1037 C CA . ASP A 1 133 ? -22.207 -0.499 11.03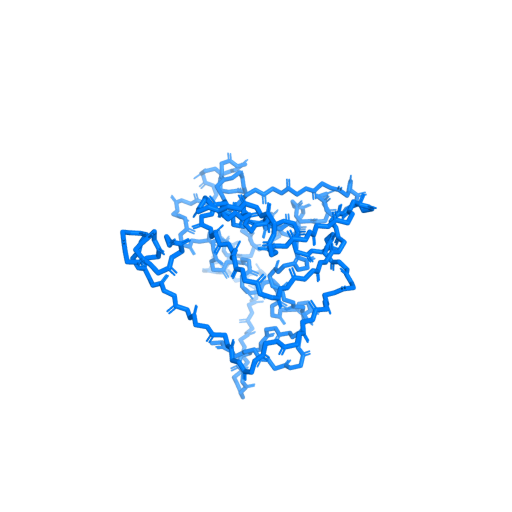0 1.00 96.62 133 ASP A CA 1
ATOM 1038 C C . ASP A 1 133 ? -22.309 0.967 10.553 1.00 96.62 133 ASP A C 1
ATOM 1040 O O . ASP A 1 133 ? -23.360 1.597 10.672 1.00 96.62 133 ASP A O 1
ATOM 1044 N N . ALA A 1 134 ? -21.210 1.561 10.068 1.00 96.75 134 ALA A N 1
ATOM 1045 C CA . ALA A 1 134 ? -21.185 2.926 9.552 1.00 96.75 134 ALA A CA 1
ATOM 1046 C C . ALA A 1 134 ? -22.045 3.057 8.285 1.00 96.75 134 ALA A C 1
ATOM 1048 O O . ALA A 1 134 ? -21.999 2.209 7.397 1.00 96.75 134 ALA A O 1
ATOM 1049 N N . GLU A 1 135 ? -22.804 4.149 8.173 1.00 97.44 135 GLU A N 1
ATOM 1050 C CA . GLU A 1 135 ? -23.647 4.402 6.992 1.00 97.44 135 GLU A CA 1
ATOM 1051 C C . GLU A 1 135 ? -22.839 4.893 5.784 1.00 97.44 135 GLU A C 1
ATOM 1053 O O . GLU A 1 135 ? -23.250 4.721 4.637 1.00 97.44 135 GLU A O 1
ATOM 1058 N N . PHE A 1 136 ? -21.683 5.513 6.029 1.00 96.44 136 PHE A N 1
ATOM 1059 C CA . PHE A 1 136 ? -20.799 6.029 4.992 1.00 96.44 136 PHE A CA 1
ATOM 1060 C C . PHE A 1 136 ? -19.342 6.066 5.464 1.00 96.44 136 PHE A C 1
ATOM 1062 O O . PHE A 1 136 ? -19.047 6.003 6.657 1.00 96.44 136 PHE A O 1
ATOM 1069 N N . ILE A 1 137 ? -18.431 6.210 4.500 1.00 95.94 137 ILE A N 1
ATOM 1070 C CA . ILE A 1 137 ? -17.005 6.457 4.728 1.00 95.94 137 ILE A CA 1
ATOM 1071 C C . ILE A 1 137 ? -16.710 7.898 4.313 1.00 95.94 137 ILE A C 1
ATOM 1073 O O . ILE A 1 137 ? -16.994 8.285 3.178 1.00 95.94 137 ILE A O 1
ATOM 1077 N N . LEU A 1 138 ? -16.119 8.685 5.214 1.00 95.00 138 LEU A N 1
ATOM 1078 C CA . LEU A 1 138 ? -15.656 10.040 4.922 1.00 95.00 138 LEU A CA 1
ATOM 1079 C C . LEU A 1 138 ? -14.143 10.040 4.704 1.00 95.00 138 LEU A C 1
ATOM 1081 O O . LEU A 1 138 ? -13.373 9.847 5.642 1.00 95.00 138 LEU A O 1
ATOM 1085 N N . LEU A 1 139 ? -13.713 10.281 3.467 1.00 95.06 139 LEU A N 1
ATOM 1086 C CA . LEU A 1 139 ? -12.297 10.436 3.142 1.00 95.06 139 LEU A CA 1
ATOM 1087 C C . LEU A 1 139 ? -11.874 11.896 3.337 1.00 95.06 139 LEU A C 1
ATOM 1089 O O . LEU A 1 139 ? -12.368 12.784 2.643 1.00 95.06 139 LEU A O 1
ATOM 1093 N N . VAL A 1 140 ? -10.931 12.134 4.248 1.00 93.81 140 VAL A N 1
ATOM 1094 C CA . VAL A 1 140 ? -10.415 13.473 4.562 1.00 93.81 140 VAL A CA 1
ATOM 1095 C C . VAL A 1 140 ? -8.966 13.588 4.093 1.00 93.81 140 VAL A C 1
ATOM 1097 O O . VAL A 1 140 ? -8.099 12.857 4.557 1.00 93.81 140 VAL A O 1
ATOM 1100 N N . GLU A 1 141 ? -8.691 14.505 3.164 1.00 92.75 141 GLU A N 1
ATOM 1101 C CA . GLU A 1 141 ? -7.352 14.676 2.569 1.00 92.75 141 GLU A CA 1
ATOM 1102 C C . GLU A 1 141 ? -6.371 15.414 3.494 1.00 92.75 141 GLU A C 1
ATOM 1104 O O . GLU A 1 141 ? -5.174 15.133 3.482 1.00 92.75 141 GLU A O 1
ATOM 1109 N N . LYS A 1 142 ? -6.856 16.359 4.311 1.00 92.06 142 LYS A N 1
ATOM 1110 C CA . LYS A 1 142 ? -6.015 17.164 5.209 1.00 92.06 142 LYS A CA 1
ATOM 1111 C C . LYS A 1 142 ? -6.049 16.629 6.635 1.00 92.06 142 LYS A C 1
ATOM 1113 O O . LYS A 1 142 ? -7.099 16.641 7.270 1.00 92.06 142 LYS A O 1
ATOM 1118 N N . GLU A 1 143 ? -4.880 16.296 7.177 1.00 89.19 143 GLU A N 1
ATOM 1119 C CA . GLU A 1 143 ? -4.726 15.818 8.560 1.00 89.19 143 GLU A CA 1
ATOM 1120 C C . GLU A 1 143 ? -5.302 16.798 9.597 1.00 89.19 143 GLU A C 1
ATOM 1122 O O . GLU A 1 143 ? -6.002 16.394 10.518 1.00 89.19 143 GLU A O 1
ATOM 1127 N N . ALA A 1 144 ? -5.115 18.107 9.405 1.00 90.25 144 ALA A N 1
ATOM 1128 C CA . ALA A 1 144 ? -5.692 19.115 10.297 1.00 90.25 144 ALA A CA 1
ATOM 1129 C C . ALA A 1 144 ? -7.234 19.090 10.324 1.00 90.25 144 ALA A C 1
ATOM 1131 O O . ALA A 1 144 ? -7.834 19.323 11.371 1.00 90.25 144 ALA A O 1
ATOM 1132 N N . ALA A 1 145 ? -7.877 18.803 9.186 1.00 93.19 145 ALA A N 1
ATOM 1133 C CA . ALA A 1 145 ? -9.329 18.654 9.121 1.00 93.19 145 ALA A CA 1
ATOM 1134 C C . ALA A 1 145 ? -9.775 17.333 9.759 1.00 93.19 145 ALA A C 1
ATOM 1136 O O . ALA A 1 145 ? -10.783 17.309 10.457 1.00 93.19 145 ALA A O 1
ATOM 1137 N N . TYR A 1 146 ? -8.999 16.262 9.573 1.00 92.50 146 TYR A N 1
ATOM 1138 C CA . TYR A 1 146 ? -9.234 14.978 10.231 1.00 92.50 146 TYR A CA 1
ATOM 1139 C C . TYR A 1 146 ? -9.227 15.129 11.757 1.00 92.50 146 TYR A C 1
ATOM 1141 O O . TYR A 1 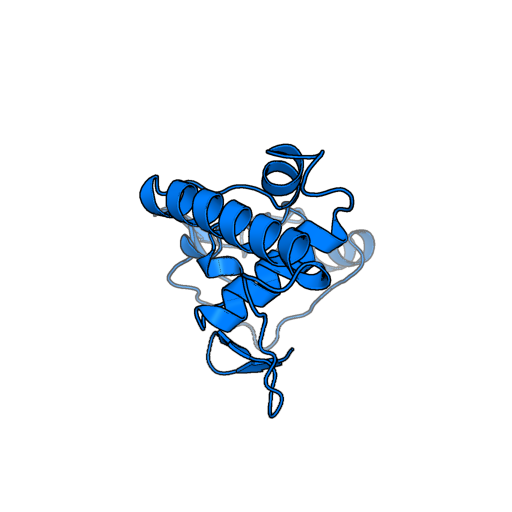146 ? -10.204 14.764 12.399 1.00 92.50 146 TYR A O 1
ATOM 1149 N N . LEU A 1 147 ? -8.187 15.751 12.327 1.00 89.62 147 LEU A N 1
ATOM 1150 C CA . LEU A 1 147 ? -8.068 15.937 13.778 1.00 89.62 147 LEU A CA 1
ATOM 1151 C C . LEU A 1 147 ? -9.238 16.735 14.364 1.00 89.62 147 LEU A C 1
ATOM 1153 O O . LEU A 1 147 ? -9.654 16.468 15.481 1.00 89.62 147 LEU A O 1
ATOM 1157 N N . ARG A 1 148 ? -9.794 17.686 13.602 1.00 90.75 148 ARG A N 1
ATOM 1158 C CA . ARG A 1 148 ? -10.972 18.468 14.011 1.00 90.75 148 ARG A CA 1
ATOM 1159 C C . ARG A 1 148 ? -12.286 17.701 13.946 1.00 90.75 148 ARG A C 1
ATOM 1161 O O . ARG A 1 148 ? -13.214 18.066 14.649 1.00 90.75 148 ARG A O 1
ATOM 1168 N N . LEU A 1 149 ? -12.381 16.701 13.075 1.00 90.50 149 LEU A N 1
ATOM 1169 C CA . LEU A 1 149 ? -13.547 15.822 12.975 1.00 90.50 149 LEU A CA 1
ATOM 1170 C C . LEU A 1 149 ? -13.473 14.648 13.963 1.00 90.50 149 LEU A C 1
ATOM 1172 O O . LEU A 1 149 ? -14.503 14.051 14.257 1.00 90.50 149 LEU A O 1
ATOM 1176 N N . ALA A 1 150 ? -12.263 14.295 14.406 1.00 86.62 150 ALA A N 1
ATOM 1177 C CA . ALA A 1 150 ? -11.991 13.205 15.340 1.00 86.62 150 ALA A CA 1
ATOM 1178 C C . ALA A 1 150 ? -11.986 13.637 16.821 1.00 86.62 150 ALA A C 1
ATOM 1180 O O . ALA A 1 150 ? -12.000 12.765 17.691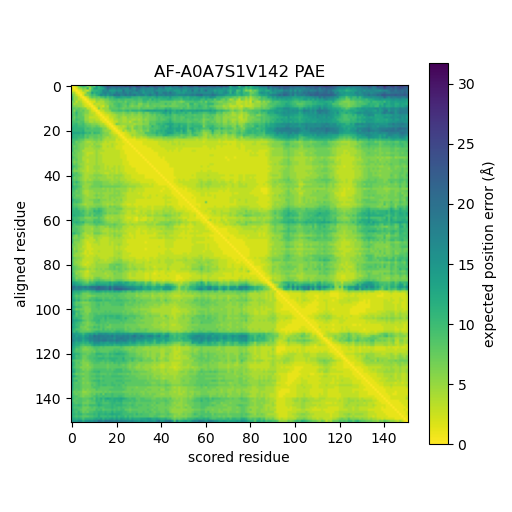 1.00 86.62 150 ALA A O 1
ATOM 1181 N N . GLU A 1 151 ? -11.914 14.948 17.090 1.00 79.69 151 GLU A N 1
ATOM 1182 C CA . GLU A 1 151 ? -12.157 15.576 18.403 1.00 79.69 151 GLU A CA 1
ATOM 1183 C C . GLU A 1 151 ? -13.629 15.431 18.819 1.00 79.69 151 GLU A C 1
ATOM 1185 O O . GLU A 1 151 ? -13.860 15.041 19.987 1.00 79.69 151 GLU A O 1
#

InterPro domains:
  IPR002815 Spo11/DNA topoisomerase VI subunit A [PR01550] (50-61)
  IPR002815 Spo11/DNA topoisomerase VI subunit A [PR01550] (64-81)
  IPR002815 Spo11/DNA topoisomerase VI subunit A [PR01550] (82-97)
  IPR002815 Spo11/DNA topoisomerase VI subunit A [PR01550] (137-151)
  IPR002815 Spo11/DNA topoisomerase VI subunit A [PTHR10848] (6-151)
  IPR013049 Spo11/DNA topoisomerase VI, subunit A, N-terminal [PF04406] (26-87)
  IPR036078 Spo11/DNA topoisomerase VI subunit A superfamily [SSF56726] (25-151)
  IPR036388 Winged helix-like DNA-binding domain superfamily [G3DSA:1.10.10.10] (2-90)

Secondary structure (DSSP, 8-state):
-EEETTEEE-TT------TT-TTTHHHHHHHHHHHHHHHHHHHTT--EEHHHHHHTTTTT--SHHHHHHHHHHHHHHHT--GGGGTEEPPS--EE-SS-EEEETTEEEETTSS-TT-EEPPS-GGGEEEEE---S-----S-HHHHHHHH-